Protein AF-A0A450VPV3-F1 (afdb_monomer)

Radius of gyration: 14.76 Å; Cα contacts (8 Å, |Δi|>4): 125; chains: 1; bounding box: 33×34×39 Å

pLDDT: mean 89.48, std 6.71, range [58.41, 97.38]

Organism: NCBI:txid2126340

Foldseek 3Di:
DDWDWDADPVRDIDIKDKDPFDWDWDADPVRDIFAIDTDMDIGDDDAADPVRHDDDDDDPVRCLRSQWDADPVVRDIDHHPDRDDD

Structure (mmCIF, N/CA/C/O backbone):
data_AF-A0A450VPV3-F1
#
_entry.id   AF-A0A450VPV3-F1
#
loop_
_atom_site.group_PDB
_atom_site.id
_atom_site.type_symbol
_atom_site.label_atom_id
_atom_site.label_alt_id
_atom_site.label_comp_id
_atom_site.label_asym_id
_atom_site.label_entity_id
_atom_site.label_seq_id
_atom_site.pdbx_PDB_ins_code
_atom_site.Cartn_x
_atom_site.Cartn_y
_atom_site.Cartn_z
_atom_site.occupancy
_atom_site.B_iso_or_equiv
_atom_site.auth_seq_id
_atom_site.auth_comp_id
_atom_site.auth_asym_id
_atom_site.auth_atom_id
_atom_site.pdbx_PDB_model_num
ATOM 1 N N . MET A 1 1 ? -16.663 6.879 2.705 1.00 84.31 1 MET A N 1
ATOM 2 C CA . MET A 1 1 ? -15.729 7.371 3.723 1.00 84.31 1 MET A CA 1
ATOM 3 C C . MET A 1 1 ? -16.289 6.911 5.040 1.00 84.31 1 MET A C 1
ATOM 5 O O . MET A 1 1 ? -17.451 7.202 5.311 1.00 84.31 1 MET A O 1
ATOM 9 N N . GLU A 1 2 ? -15.539 6.078 5.735 1.00 95.75 2 GLU A N 1
ATOM 10 C CA . GLU A 1 2 ? -15.977 5.363 6.929 1.00 95.75 2 GLU A CA 1
ATOM 11 C C . GLU A 1 2 ? -14.825 5.362 7.929 1.00 95.75 2 GLU A C 1
ATOM 13 O O . GLU A 1 2 ? -13.695 5.066 7.547 1.00 95.75 2 GLU A O 1
ATOM 18 N N . ASP A 1 3 ? -15.109 5.689 9.187 1.00 97.06 3 ASP A N 1
ATOM 19 C CA . ASP A 1 3 ? -14.122 5.582 10.256 1.00 97.06 3 ASP A CA 1
ATOM 20 C C . ASP A 1 3 ? -14.052 4.131 10.732 1.00 97.06 3 ASP A C 1
ATOM 22 O O . ASP A 1 3 ? -15.063 3.537 11.113 1.00 97.06 3 ASP A O 1
ATOM 26 N N . VAL A 1 4 ? -12.848 3.568 10.745 1.00 97.00 4 VAL A N 1
ATOM 27 C CA . VAL A 1 4 ? -12.585 2.188 11.157 1.00 97.00 4 VAL A CA 1
ATOM 28 C C . VAL A 1 4 ? -11.492 2.142 12.220 1.00 97.00 4 VAL A C 1
ATOM 30 O O . VAL A 1 4 ? -10.572 2.960 12.229 1.00 97.00 4 VAL A O 1
ATOM 33 N N . VAL A 1 5 ? -11.579 1.171 13.130 1.00 97.06 5 VAL A N 1
ATOM 34 C CA . VAL A 1 5 ? -10.518 0.902 14.110 1.00 97.06 5 VAL A CA 1
ATOM 35 C C . VAL A 1 5 ? -9.548 -0.106 13.510 1.00 97.06 5 VAL A C 1
ATOM 37 O O . VAL A 1 5 ? -9.963 -1.174 13.063 1.00 97.06 5 VAL A O 1
ATOM 40 N N . VAL A 1 6 ? -8.261 0.225 13.523 1.00 93.88 6 VAL A N 1
ATOM 41 C CA . VAL A 1 6 ? -7.184 -0.644 13.039 1.00 93.88 6 VAL A CA 1
ATOM 42 C C . VAL A 1 6 ? -6.161 -0.909 14.130 1.00 93.88 6 VAL A C 1
ATOM 44 O O . VAL A 1 6 ? -5.970 -0.085 15.025 1.00 93.88 6 VAL A O 1
ATOM 47 N N . GLU A 1 7 ? -5.506 -2.062 14.047 1.00 94.38 7 GLU A N 1
ATOM 48 C CA . GLU A 1 7 ? -4.438 -2.481 14.953 1.00 94.38 7 GLU A CA 1
ATOM 49 C C . GLU A 1 7 ? -3.077 -2.322 14.261 1.00 94.38 7 GLU A C 1
ATOM 51 O O . GLU A 1 7 ? -2.901 -2.717 13.106 1.00 94.38 7 GLU A O 1
ATOM 56 N N . LEU A 1 8 ? -2.126 -1.704 14.957 1.00 89.62 8 LEU A N 1
ATOM 57 C CA . LEU A 1 8 ? -0.746 -1.540 14.513 1.00 89.62 8 LEU A CA 1
ATOM 58 C C . LEU A 1 8 ? 0.091 -2.773 14.877 1.00 89.62 8 LEU A C 1
ATOM 60 O O . LEU A 1 8 ? -0.294 -3.592 15.705 1.00 89.62 8 LEU A O 1
ATOM 64 N N . ALA A 1 9 ? 1.285 -2.889 14.293 1.00 88.81 9 ALA A N 1
ATOM 65 C CA . ALA A 1 9 ? 2.180 -4.024 14.543 1.00 88.81 9 ALA A CA 1
ATOM 66 C C . ALA A 1 9 ? 2.637 -4.155 16.012 1.00 88.81 9 ALA A C 1
ATOM 68 O O . ALA A 1 9 ? 3.060 -5.233 16.424 1.00 88.81 9 ALA A O 1
ATOM 69 N N . ASP A 1 10 ? 2.561 -3.078 16.799 1.00 91.88 10 ASP A N 1
ATOM 70 C CA . ASP A 1 10 ? 2.843 -3.076 18.239 1.00 91.88 10 ASP A CA 1
ATOM 71 C C . ASP A 1 10 ? 1.621 -3.456 19.105 1.00 91.88 10 ASP A C 1
ATOM 73 O O . ASP A 1 10 ? 1.707 -3.434 20.334 1.00 91.88 10 ASP A O 1
ATOM 77 N N . GLY A 1 11 ? 0.492 -3.811 18.479 1.00 95.19 11 GLY A N 1
ATOM 78 C CA . GLY A 1 11 ? -0.767 -4.169 19.134 1.00 95.19 11 GLY A CA 1
ATOM 79 C C . GLY A 1 11 ? -1.595 -2.974 19.616 1.00 95.19 11 GLY A C 1
ATOM 80 O O . GLY A 1 11 ? -2.665 -3.162 20.195 1.00 95.19 11 GLY A O 1
ATOM 81 N N . SER A 1 12 ? -1.129 -1.737 19.412 1.00 94.19 12 SER A N 1
ATOM 82 C CA . SER A 1 12 ? -1.934 -0.548 19.694 1.00 94.19 12 SER A CA 1
ATOM 83 C C . SER A 1 12 ? -3.019 -0.352 18.634 1.00 94.19 12 SER A C 1
ATOM 85 O O . SER A 1 12 ? -2.893 -0.813 17.500 1.00 94.19 12 SER A O 1
ATOM 87 N N . THR A 1 13 ? -4.102 0.342 18.991 1.00 95.75 13 THR A N 1
ATOM 88 C CA . THR A 1 13 ? -5.200 0.633 18.059 1.00 95.75 13 THR A CA 1
ATOM 89 C C . THR A 1 13 ? -5.284 2.116 17.728 1.00 95.75 13 THR A C 1
ATOM 91 O O . THR A 1 13 ? -4.938 2.975 18.543 1.00 95.75 13 THR A O 1
ATOM 94 N N . LYS A 1 14 ? -5.758 2.421 16.518 1.00 94.94 14 LYS A N 1
ATOM 95 C CA . LYS A 1 14 ? -6.025 3.783 16.043 1.00 94.94 14 LYS A CA 1
ATOM 96 C C . LYS A 1 14 ? -7.304 3.830 15.215 1.00 94.94 14 LYS A C 1
ATOM 98 O O . LYS A 1 14 ? -7.671 2.844 14.579 1.00 94.94 14 LYS A O 1
ATOM 103 N N . THR A 1 15 ? -7.945 4.994 15.191 1.00 96.62 15 THR A N 1
ATOM 104 C CA . THR A 1 15 ? -8.986 5.305 14.205 1.00 96.62 15 THR A CA 1
ATOM 105 C C . THR A 1 15 ? -8.324 5.699 12.889 1.00 96.62 15 THR A C 1
ATOM 107 O O . THR A 1 15 ? -7.342 6.443 12.884 1.00 96.62 15 THR A O 1
ATOM 110 N N . ALA A 1 16 ? -8.860 5.195 11.787 1.00 95.88 16 ALA A N 1
ATOM 111 C CA . ALA A 1 16 ? -8.423 5.487 10.434 1.00 95.88 16 ALA A CA 1
ATOM 112 C C . ALA A 1 16 ? -9.638 5.726 9.534 1.00 95.88 16 ALA A C 1
ATOM 114 O O . ALA A 1 16 ? -10.726 5.221 9.801 1.00 95.88 16 ALA A O 1
ATOM 115 N N . GLU A 1 17 ? -9.437 6.470 8.453 1.00 97.38 17 GLU A N 1
ATOM 116 C CA . GLU A 1 17 ? -10.477 6.780 7.479 1.00 97.38 17 GLU A CA 1
ATOM 117 C C . GLU A 1 17 ? -10.343 5.863 6.258 1.00 97.38 17 GLU A C 1
ATOM 119 O O . GLU A 1 17 ? -9.343 5.889 5.533 1.00 97.38 17 GLU A O 1
ATOM 124 N N . LEU A 1 18 ? -11.363 5.043 6.015 1.00 96.50 18 LEU A N 1
ATOM 125 C CA . LEU A 1 18 ? -11.457 4.171 4.853 1.00 96.50 18 LEU A CA 1
ATOM 126 C C . LEU A 1 18 ? -12.177 4.881 3.698 1.00 96.50 18 LEU A C 1
ATOM 128 O O . LEU A 1 18 ? -13.350 5.267 3.781 1.00 96.50 18 LEU A O 1
ATOM 132 N N . CYS A 1 19 ? -11.481 4.998 2.571 1.00 96.00 19 CYS A N 1
ATOM 133 C CA . CYS A 1 19 ? -11.989 5.559 1.327 1.00 96.00 19 CYS A CA 1
ATOM 134 C C . CYS A 1 19 ? -12.102 4.484 0.242 1.00 96.00 1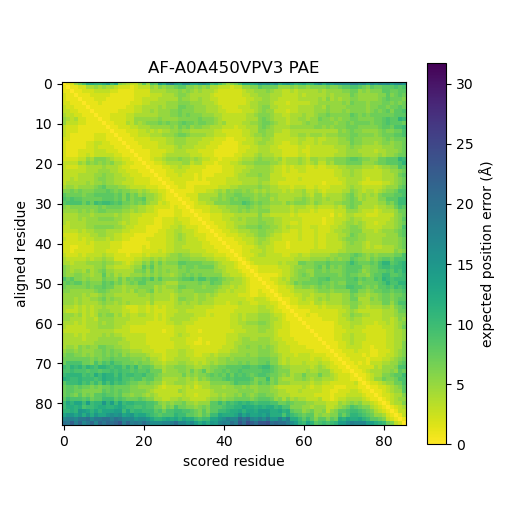9 CYS A C 1
ATOM 136 O O . CYS A 1 19 ? -11.096 3.938 -0.212 1.00 96.00 19 CYS A O 1
ATOM 138 N N . ALA A 1 20 ? -13.324 4.233 -0.233 1.00 94.06 20 ALA A N 1
ATOM 139 C CA . ALA A 1 20 ? 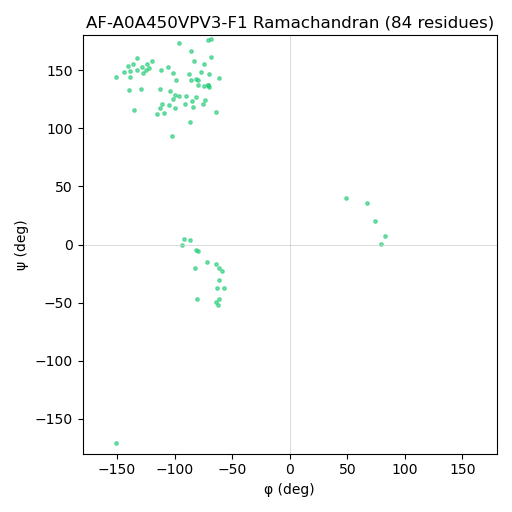-13.603 3.296 -1.315 1.00 94.06 20 ALA A CA 1
ATOM 140 C C . ALA A 1 20 ? -14.861 3.705 -2.112 1.00 94.06 20 ALA A C 1
ATOM 142 O O . ALA A 1 20 ? -15.826 4.185 -1.508 1.00 94.06 20 ALA A O 1
ATOM 143 N N . PRO A 1 21 ? -14.890 3.497 -3.445 1.00 94.19 21 PRO A N 1
ATOM 144 C CA . PRO A 1 21 ? -13.748 3.157 -4.300 1.00 94.19 21 PRO A CA 1
ATOM 145 C C . PRO A 1 21 ? -12.861 4.386 -4.588 1.00 94.19 21 PRO A C 1
ATOM 147 O O . PRO A 1 21 ? -13.359 5.503 -4.724 1.00 94.19 21 PRO A O 1
ATOM 150 N N . VAL A 1 22 ? -11.551 4.181 -4.756 1.00 94.06 22 VAL A N 1
ATOM 151 C CA . VAL A 1 22 ? -10.583 5.213 -5.175 1.00 94.06 22 VAL A CA 1
ATOM 152 C C . VAL A 1 22 ? -9.798 4.785 -6.417 1.00 94.06 22 VAL A C 1
ATOM 154 O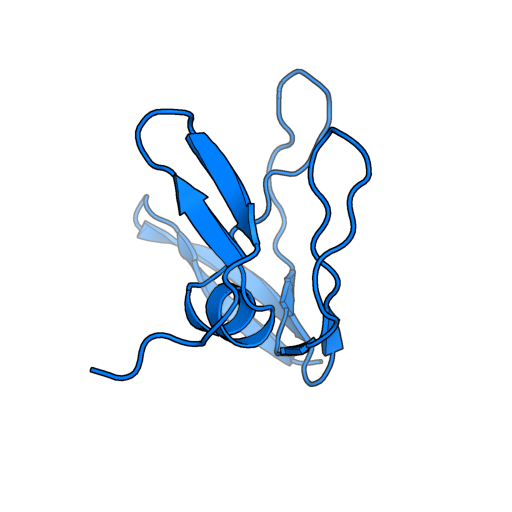 O . VAL A 1 22 ? -9.536 3.600 -6.627 1.00 94.06 22 VAL A O 1
ATOM 157 N N . GLN A 1 23 ? -9.383 5.754 -7.244 1.00 95.12 23 GLN A N 1
ATOM 158 C CA . GLN A 1 23 ? -8.396 5.505 -8.302 1.00 95.12 23 GLN A CA 1
ATOM 159 C C . GLN A 1 23 ? -6.977 5.602 -7.743 1.00 95.12 23 GLN A C 1
ATOM 161 O O . GLN A 1 23 ? -6.538 6.684 -7.357 1.00 95.12 23 GLN A O 1
ATOM 166 N N . LEU A 1 24 ? -6.227 4.503 -7.815 1.00 92.88 24 LEU A N 1
ATOM 167 C CA . LEU A 1 24 ? -4.811 4.454 -7.466 1.00 92.88 24 LEU A CA 1
ATOM 168 C C . LEU A 1 24 ? -3.933 4.541 -8.723 1.00 92.88 24 LEU A C 1
ATOM 170 O O . LEU A 1 24 ? -4.229 3.960 -9.773 1.00 92.88 24 LEU A O 1
ATOM 174 N N . ARG A 1 25 ? -2.812 5.260 -8.609 1.00 93.81 25 ARG A N 1
ATOM 175 C CA . ARG A 1 25 ? -1.710 5.234 -9.576 1.00 93.81 25 ARG A CA 1
ATOM 176 C C . ARG A 1 25 ? -0.389 5.156 -8.820 1.00 93.81 25 ARG A C 1
ATOM 178 O O . ARG A 1 25 ? -0.022 6.106 -8.141 1.00 93.81 25 ARG A O 1
ATOM 185 N N . ILE A 1 26 ? 0.331 4.055 -9.000 1.00 91.50 26 ILE A N 1
ATOM 186 C CA . ILE A 1 26 ? 1.667 3.857 -8.430 1.00 91.50 26 ILE A CA 1
ATOM 187 C C . ILE A 1 26 ? 2.702 4.471 -9.378 1.00 91.50 26 ILE A C 1
ATOM 189 O O . ILE A 1 26 ? 2.552 4.377 -10.604 1.00 91.50 26 ILE A O 1
ATOM 193 N N . SER A 1 27 ? 3.733 5.099 -8.813 1.00 89.56 27 SER A N 1
ATOM 194 C CA . SER A 1 27 ? 4.910 5.575 -9.546 1.00 89.56 27 SER A CA 1
ATOM 195 C C . SER A 1 27 ? 6.180 5.147 -8.814 1.00 89.56 27 SER A C 1
ATOM 197 O O . SER A 1 27 ? 6.143 5.007 -7.595 1.00 89.56 27 SER A O 1
ATOM 199 N N . ASP A 1 28 ? 7.270 4.929 -9.545 1.00 85.38 28 ASP A N 1
ATOM 200 C CA . ASP A 1 28 ? 8.604 4.737 -8.960 1.00 85.38 28 ASP A CA 1
ATOM 201 C C . ASP A 1 28 ? 9.407 6.053 -8.940 1.00 85.38 28 ASP A C 1
ATOM 203 O O . ASP A 1 28 ? 8.981 7.069 -9.501 1.00 85.38 28 ASP A O 1
ATOM 207 N N . ASP A 1 29 ? 10.584 6.033 -8.311 1.00 82.38 29 ASP A N 1
ATOM 208 C CA . ASP A 1 29 ? 11.452 7.209 -8.137 1.00 82.38 29 ASP A CA 1
ATOM 209 C C . ASP A 1 29 ? 11.986 7.788 -9.457 1.00 82.38 29 ASP A C 1
ATOM 211 O O . ASP A 1 29 ? 12.418 8.939 -9.507 1.00 82.38 29 ASP A O 1
ATOM 215 N N . SER A 1 30 ? 11.929 7.021 -10.554 1.00 83.88 30 SER A N 1
ATOM 216 C CA . SER A 1 30 ? 12.289 7.508 -11.891 1.00 83.88 30 SER A CA 1
ATOM 217 C C . SER A 1 30 ? 11.154 8.287 -12.571 1.00 83.88 30 SER A C 1
ATOM 219 O O . SER A 1 30 ? 11.329 8.829 -13.663 1.00 83.88 30 SER A O 1
ATOM 221 N N . GLY A 1 31 ? 9.979 8.353 -11.935 1.00 85.81 31 GLY A N 1
ATOM 222 C CA . GLY A 1 31 ? 8.778 8.988 -12.470 1.00 85.81 31 GLY A CA 1
ATOM 223 C C . GLY A 1 31 ? 7.979 8.099 -13.425 1.00 85.81 31 GLY A C 1
ATOM 224 O O . GLY A 1 31 ? 7.009 8.573 -14.030 1.00 85.81 31 GLY A O 1
ATOM 225 N N . ASN A 1 32 ? 8.339 6.821 -13.567 1.00 87.69 32 ASN A N 1
ATOM 226 C CA . ASN A 1 32 ? 7.560 5.868 -14.347 1.00 87.69 32 ASN A CA 1
ATOM 227 C C . ASN A 1 32 ? 6.235 5.555 -13.630 1.00 87.69 32 ASN A C 1
ATOM 229 O O . ASN A 1 32 ? 6.188 5.375 -12.416 1.00 87.69 32 ASN A O 1
ATOM 233 N N . ARG A 1 33 ? 5.134 5.530 -14.393 1.00 92.50 33 ARG A N 1
ATOM 234 C CA . ARG A 1 33 ? 3.757 5.437 -13.883 1.00 92.50 33 ARG A CA 1
ATOM 235 C C . ARG A 1 33 ? 3.115 4.125 -14.315 1.00 92.50 33 ARG A C 1
ATOM 237 O O . ARG A 1 33 ? 2.762 3.967 -15.484 1.00 92.50 33 ARG A O 1
ATOM 244 N N . PHE A 1 34 ? 2.847 3.243 -13.360 1.00 92.00 34 PHE A N 1
ATOM 245 C CA . PHE A 1 34 ? 2.217 1.939 -13.602 1.00 92.00 34 PHE A CA 1
ATOM 246 C C . PHE A 1 34 ? 0.735 2.062 -13.969 1.00 92.00 34 PHE A C 1
ATOM 248 O O . PHE A 1 34 ? 0.182 3.161 -14.000 1.00 92.00 34 PHE A O 1
ATOM 255 N N . ARG A 1 35 ? 0.053 0.959 -14.289 1.00 91.81 35 ARG A N 1
ATOM 256 C CA . ARG A 1 35 ? -1.368 1.002 -14.676 1.00 91.81 35 ARG A CA 1
ATOM 257 C C . ARG A 1 35 ? -2.240 1.563 -13.536 1.00 91.81 35 ARG A C 1
ATOM 259 O O . ARG A 1 35 ? -2.002 1.304 -12.364 1.00 91.81 35 ARG A O 1
ATOM 266 N N . LYS A 1 36 ? -3.266 2.344 -13.897 1.00 94.62 36 LYS A N 1
ATOM 267 C CA . LYS A 1 36 ? -4.305 2.836 -12.969 1.00 94.62 36 LYS A CA 1
ATOM 268 C C . LYS A 1 36 ? -5.225 1.687 -12.545 1.00 94.62 36 LYS A C 1
ATOM 270 O O . LYS A 1 36 ? -5.663 0.937 -13.418 1.00 94.62 36 LYS A O 1
ATOM 275 N N . THR A 1 37 ? -5.578 1.612 -11.267 1.00 92.38 37 THR A N 1
ATOM 276 C CA . THR A 1 37 ? -6.484 0.589 -10.715 1.00 92.38 37 THR A CA 1
ATOM 277 C C . THR A 1 37 ? -7.547 1.220 -9.819 1.00 92.38 37 THR A C 1
ATOM 279 O O . THR A 1 37 ? -7.402 2.366 -9.388 1.00 92.38 37 THR A O 1
ATOM 282 N N . SER A 1 38 ? -8.645 0.497 -9.588 1.00 93.50 38 SER A N 1
ATOM 283 C CA . SER A 1 38 ? -9.657 0.860 -8.592 1.00 93.50 38 SER A CA 1
ATOM 284 C C . SER A 1 38 ? -9.415 0.022 -7.345 1.00 93.50 38 SER A C 1
ATOM 286 O O . SER A 1 38 ? -9.300 -1.194 -7.456 1.00 93.50 38 SER A O 1
ATOM 288 N N . THR A 1 39 ? -9.336 0.659 -6.184 1.00 93.50 39 THR A N 1
ATOM 289 C CA . THR A 1 39 ? -9.045 0.006 -4.899 1.00 93.50 39 THR A CA 1
ATOM 290 C C . THR A 1 39 ? -9.707 0.780 -3.758 1.00 93.50 39 THR A C 1
ATOM 292 O O . THR A 1 39 ? -10.484 1.704 -3.995 1.00 93.50 39 THR A O 1
ATOM 295 N N . GLU A 1 40 ? -9.379 0.408 -2.532 1.00 94.00 40 GLU A N 1
ATOM 296 C CA . GLU A 1 40 ? -9.632 1.142 -1.298 1.00 94.00 40 GLU A CA 1
ATOM 297 C C . GLU A 1 40 ? -8.318 1.767 -0.798 1.00 94.00 40 GLU A C 1
ATOM 299 O O . GLU A 1 40 ? -7.232 1.260 -1.104 1.00 94.00 40 GLU A O 1
ATOM 304 N N . ALA A 1 41 ? -8.412 2.869 -0.057 1.00 94.25 41 ALA A N 1
ATOM 305 C CA . ALA A 1 41 ? -7.291 3.504 0.630 1.00 94.25 41 ALA A CA 1
ATOM 306 C C . ALA A 1 41 ? -7.657 3.755 2.093 1.00 94.25 41 ALA A C 1
ATOM 308 O O . ALA A 1 41 ? -8.738 4.269 2.380 1.00 94.25 41 ALA A O 1
ATOM 309 N N . LEU A 1 42 ? -6.743 3.403 2.993 1.00 94.62 42 LEU A N 1
ATOM 310 C CA . LEU A 1 42 ? -6.860 3.647 4.423 1.00 94.62 42 LEU A CA 1
ATOM 311 C C . LEU A 1 42 ? -5.927 4.800 4.806 1.00 94.62 42 LEU A C 1
ATOM 313 O O . LEU A 1 42 ? -4.715 4.698 4.613 1.00 94.62 42 LEU A O 1
ATOM 317 N N . PHE A 1 43 ? -6.486 5.878 5.346 1.00 93.62 43 PHE A N 1
ATOM 318 C CA . PHE A 1 43 ? -5.733 7.028 5.839 1.00 93.62 43 PHE A CA 1
ATOM 319 C C . PHE A 1 43 ? -5.633 6.963 7.361 1.00 93.62 43 PHE A C 1
ATOM 321 O O . PHE A 1 43 ? -6.640 6.864 8.056 1.00 93.62 43 PHE A O 1
ATOM 328 N N . ILE A 1 44 ? -4.408 7.009 7.877 1.00 92.06 44 ILE A N 1
ATOM 329 C CA . ILE A 1 44 ? -4.108 6.927 9.305 1.00 92.06 44 ILE A CA 1
ATOM 330 C C . ILE A 1 44 ? -3.013 7.932 9.651 1.00 92.06 44 ILE A C 1
ATOM 332 O O . ILE A 1 44 ? -2.076 8.126 8.875 1.00 92.06 44 ILE A O 1
ATOM 336 N N . ASP A 1 45 ? -3.103 8.536 10.833 1.00 89.69 45 ASP A N 1
ATOM 337 C CA . ASP A 1 45 ? -2.040 9.392 11.350 1.00 89.69 45 ASP A CA 1
ATOM 338 C C . ASP A 1 45 ? -0.761 8.578 11.588 1.00 89.69 45 ASP A C 1
ATOM 340 O O . ASP A 1 45 ? -0.696 7.713 12.477 1.00 89.69 45 ASP A O 1
ATOM 344 N N . MET A 1 46 ? 0.279 8.891 10.815 1.00 85.75 46 MET A N 1
ATOM 345 C CA . MET A 1 46 ? 1.590 8.250 10.883 1.00 85.75 46 MET A CA 1
ATOM 346 C C . MET A 1 46 ? 2.716 9.283 11.006 1.00 85.75 46 MET A C 1
ATOM 348 O O . MET A 1 46 ? 2.587 10.420 10.552 1.00 85.75 46 MET A O 1
ATOM 352 N N . ALA A 1 47 ? 3.831 8.880 11.615 1.00 88.00 47 ALA A N 1
ATOM 353 C CA . ALA A 1 47 ? 5.050 9.678 11.576 1.00 88.00 47 ALA A CA 1
ATOM 354 C C . ALA A 1 47 ? 5.636 9.664 10.155 1.00 88.00 47 ALA A C 1
ATOM 356 O O . ALA A 1 47 ? 5.522 8.669 9.439 1.00 88.00 47 ALA A O 1
ATOM 357 N N . VAL A 1 48 ? 6.253 10.774 9.763 1.00 91.50 48 VAL A N 1
ATOM 358 C CA . VAL A 1 48 ? 7.020 10.873 8.517 1.00 91.50 48 VAL A CA 1
ATOM 359 C C . VAL A 1 48 ? 8.442 10.343 8.710 1.00 91.50 48 VAL A C 1
ATOM 361 O O . VAL A 1 48 ? 8.944 10.315 9.836 1.00 91.50 48 VAL A O 1
ATOM 364 N N . ASP A 1 49 ? 9.088 9.944 7.614 1.00 89.44 49 ASP A N 1
ATOM 365 C CA . ASP A 1 49 ? 10.508 9.580 7.589 1.00 89.44 49 ASP A CA 1
ATOM 366 C C . ASP A 1 49 ? 11.427 10.802 7.832 1.00 89.44 49 ASP A C 1
ATOM 368 O O . ASP A 1 49 ? 10.976 11.948 7.939 1.00 89.44 49 ASP A O 1
ATOM 372 N N . GLU A 1 50 ? 12.745 10.580 7.899 1.00 91.81 50 GLU A N 1
ATOM 373 C CA . GLU A 1 50 ? 13.747 11.652 8.068 1.00 91.81 50 GLU A CA 1
ATOM 374 C C . GLU A 1 50 ? 13.709 12.704 6.943 1.00 91.81 50 GLU A C 1
ATOM 376 O O . GLU A 1 50 ? 14.140 13.842 7.133 1.00 91.81 50 GLU A O 1
ATOM 381 N N . ALA A 1 51 ? 13.176 12.339 5.774 1.00 91.25 51 ALA A N 1
ATOM 382 C CA . ALA A 1 51 ? 12.987 13.219 4.628 1.00 91.25 51 ALA A CA 1
ATOM 383 C C . ALA A 1 51 ? 11.601 13.901 4.616 1.00 91.25 51 ALA A C 1
ATOM 385 O O . ALA A 1 51 ? 11.275 14.608 3.659 1.00 91.25 51 ALA A O 1
ATOM 386 N N . GLY A 1 52 ? 10.785 13.718 5.660 1.00 92.62 52 GLY A N 1
ATOM 387 C CA . GLY A 1 52 ? 9.455 14.310 5.783 1.00 92.62 52 GLY A CA 1
ATOM 388 C C . GLY A 1 52 ? 8.389 13.659 4.895 1.00 92.62 52 GLY A C 1
ATOM 389 O O . GLY A 1 52 ? 7.369 14.288 4.610 1.00 92.62 52 GLY A O 1
ATOM 390 N N . ARG A 1 53 ? 8.612 12.427 4.427 1.00 88.38 53 ARG A N 1
ATOM 391 C CA . ARG A 1 53 ? 7.701 11.683 3.549 1.00 88.38 53 ARG A CA 1
ATOM 392 C C . ARG A 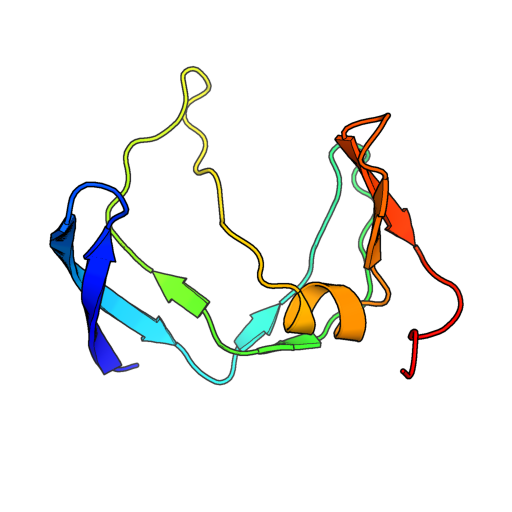1 53 ? 6.913 10.643 4.333 1.00 88.38 53 ARG A C 1
ATOM 394 O O . ARG A 1 53 ? 7.401 10.048 5.287 1.00 88.38 53 ARG A O 1
ATOM 401 N N . TYR A 1 54 ? 5.689 10.398 3.883 1.00 88.06 54 TYR A N 1
ATOM 402 C CA . TYR A 1 54 ? 4.912 9.247 4.326 1.00 88.06 54 TYR A CA 1
ATOM 403 C C . TYR A 1 54 ? 5.363 7.990 3.585 1.00 88.06 54 TYR A C 1
ATOM 405 O O . TYR A 1 54 ? 5.608 8.040 2.378 1.00 88.06 54 TYR A O 1
ATOM 413 N N . GLU A 1 55 ? 5.409 6.867 4.294 1.00 86.06 55 GLU A N 1
ATOM 414 C CA . GLU A 1 55 ? 5.703 5.551 3.723 1.00 86.06 55 GLU A CA 1
ATOM 415 C C . GLU A 1 55 ? 4.399 4.750 3.568 1.00 86.06 55 GLU A C 1
ATOM 417 O O . GLU A 1 55 ? 3.942 4.112 4.519 1.00 86.06 55 GLU A O 1
ATOM 422 N N . PRO A 1 56 ? 3.735 4.795 2.397 1.00 88.00 56 PRO A N 1
ATOM 423 C CA . PRO A 1 56 ? 2.483 4.081 2.208 1.00 88.00 56 PRO A CA 1
ATOM 424 C C . PRO A 1 56 ? 2.718 2.571 2.135 1.00 88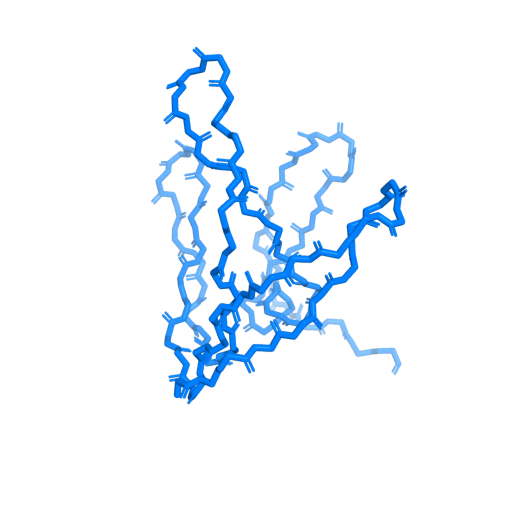.00 56 PRO A C 1
ATOM 426 O O . PRO A 1 56 ? 3.589 2.089 1.410 1.00 88.00 56 PRO A O 1
ATOM 429 N N . LEU A 1 57 ? 1.856 1.809 2.804 1.00 88.88 57 LEU A N 1
ATOM 430 C CA . LEU A 1 57 ? 1.766 0.368 2.602 1.00 88.88 57 LEU A CA 1
ATOM 431 C C . LEU A 1 57 ? 0.850 0.081 1.411 1.00 88.88 57 LEU A C 1
ATOM 433 O O . LEU A 1 57 ? -0.311 0.487 1.390 1.00 88.88 57 LEU A O 1
ATOM 437 N N . VAL A 1 58 ? 1.366 -0.643 0.418 1.00 89.00 58 VAL A N 1
ATOM 438 C CA . VAL A 1 58 ? 0.588 -1.074 -0.750 1.00 89.00 58 VAL A CA 1
ATOM 439 C C . VAL A 1 58 ? 0.409 -2.585 -0.693 1.00 89.00 58 VAL A C 1
ATOM 441 O O . VAL A 1 58 ? 1.380 -3.338 -0.690 1.00 89.00 58 VAL A O 1
ATOM 444 N N . GLY A 1 59 ? -0.845 -3.034 -0.656 1.00 88.31 59 GLY A N 1
ATOM 445 C CA . GLY A 1 59 ? -1.170 -4.458 -0.674 1.00 88.31 59 GLY A CA 1
ATOM 446 C C . GLY A 1 59 ? -0.842 -5.134 -2.011 1.00 88.31 59 GLY A C 1
ATOM 447 O O . GLY A 1 59 ? -0.740 -4.488 -3.057 1.00 88.31 59 GLY A O 1
ATOM 448 N N . PHE A 1 60 ? -0.750 -6.466 -1.995 1.00 87.69 60 PHE A N 1
ATOM 449 C CA . PHE A 1 60 ? -0.450 -7.258 -3.194 1.00 87.69 60 PHE A CA 1
ATOM 450 C C . PHE A 1 6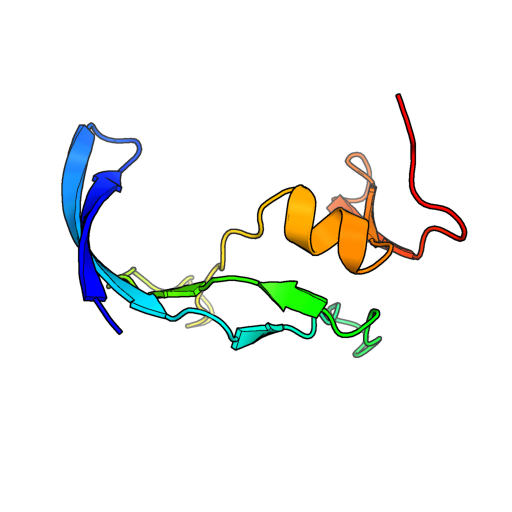0 ? -1.521 -7.153 -4.287 1.00 87.69 60 PHE A C 1
ATOM 452 O O . PHE A 1 60 ? -1.170 -7.079 -5.459 1.00 87.69 60 PHE A O 1
ATOM 459 N N . ILE A 1 61 ? -2.809 -7.087 -3.927 1.00 88.44 61 ILE A N 1
ATOM 460 C CA . ILE A 1 61 ? -3.904 -7.014 -4.911 1.00 88.44 61 ILE A CA 1
ATOM 461 C C . ILE A 1 61 ? -3.811 -5.729 -5.762 1.00 88.44 61 ILE A C 1
ATOM 463 O O . ILE A 1 61 ? -3.789 -5.839 -6.990 1.00 88.44 61 ILE A O 1
ATOM 467 N N . PRO A 1 62 ? -3.694 -4.515 -5.178 1.00 90.56 62 PRO A N 1
ATOM 468 C CA . PRO A 1 62 ? -3.472 -3.302 -5.965 1.00 90.56 62 PRO A CA 1
ATOM 469 C C . PRO A 1 62 ? -2.220 -3.347 -6.853 1.00 90.56 62 PRO A C 1
ATOM 471 O O . PRO A 1 62 ? -2.268 -2.844 -7.977 1.00 90.56 62 PRO A O 1
ATOM 474 N N . LEU A 1 63 ? -1.121 -3.956 -6.381 1.00 90.62 63 LEU A N 1
ATOM 475 C CA . LEU A 1 63 ? 0.105 -4.140 -7.171 1.00 90.62 63 LEU A CA 1
ATOM 476 C C . LEU A 1 63 ? -0.137 -5.048 -8.381 1.00 90.62 63 LEU A C 1
ATOM 478 O O . LEU A 1 63 ? 0.179 -4.678 -9.513 1.00 90.62 63 LEU A O 1
ATOM 482 N N . GLU A 1 64 ? -0.760 -6.203 -8.161 1.00 89.06 64 GLU A N 1
ATOM 483 C CA . GLU A 1 64 ? -1.067 -7.184 -9.199 1.00 89.06 64 GLU A CA 1
ATOM 484 C C . GLU A 1 64 ? -1.998 -6.601 -10.271 1.00 89.06 64 GLU A C 1
ATOM 486 O O . GLU A 1 64 ? -1.708 -6.679 -11.467 1.00 89.06 64 GLU A O 1
ATOM 491 N N . GLN A 1 65 ? -3.074 -5.924 -9.858 1.00 89.50 65 GLN A N 1
ATOM 492 C CA . GLN A 1 65 ? -3.998 -5.245 -10.771 1.00 89.50 65 GLN A CA 1
ATOM 493 C C . GLN A 1 65 ? -3.309 -4.136 -11.583 1.00 89.50 65 GLN A C 1
ATOM 495 O O . GLN A 1 65 ? -3.699 -3.855 -12.725 1.00 89.50 65 GLN A O 1
ATOM 500 N N . ALA A 1 66 ? -2.278 -3.507 -11.010 1.00 91.31 66 ALA A N 1
ATOM 501 C CA . ALA A 1 66 ? -1.460 -2.506 -11.684 1.00 91.31 66 ALA A CA 1
ATOM 502 C C . ALA A 1 66 ? -0.399 -3.136 -12.613 1.00 91.31 66 ALA A C 1
ATOM 504 O O . ALA A 1 66 ? 0.260 -2.416 -13.371 1.00 91.31 66 ALA A O 1
ATOM 505 N N . GLY A 1 67 ? -0.262 -4.468 -12.608 1.00 90.81 67 GLY A N 1
ATOM 506 C CA . GLY A 1 67 ? 0.770 -5.200 -13.339 1.00 90.81 67 GLY A CA 1
ATOM 507 C C . GLY A 1 67 ? 2.165 -4.921 -12.787 1.00 90.81 67 GLY A C 1
ATOM 508 O O . GLY A 1 67 ? 3.111 -4.783 -13.558 1.00 90.81 67 GLY A O 1
ATOM 509 N N . VAL A 1 68 ? 2.285 -4.759 -11.473 1.00 91.19 68 VAL A N 1
ATOM 510 C CA . VAL A 1 68 ? 3.536 -4.428 -10.790 1.00 91.19 68 VAL A CA 1
ATOM 511 C C . VAL A 1 68 ? 3.962 -5.604 -9.931 1.00 91.19 68 VAL A C 1
ATOM 513 O O . VAL A 1 68 ? 3.161 -6.160 -9.185 1.00 91.19 68 VAL A O 1
ATOM 516 N N . ALA A 1 69 ? 5.238 -5.957 -10.014 1.00 88.00 69 ALA A N 1
ATOM 517 C CA . ALA A 1 69 ? 5.874 -6.890 -9.099 1.00 88.00 69 ALA A CA 1
ATOM 518 C C . ALA A 1 69 ? 7.036 -6.209 -8.372 1.00 88.00 69 ALA A C 1
ATOM 520 O O . ALA A 1 69 ? 7.590 -5.212 -8.841 1.00 88.00 69 ALA A O 1
ATOM 521 N N . ILE A 1 70 ? 7.388 -6.768 -7.218 1.00 86.94 70 ILE A N 1
ATOM 522 C CA . ILE A 1 70 ? 8.534 -6.344 -6.419 1.00 86.94 70 ILE A CA 1
ATOM 523 C C . ILE A 1 70 ? 9.704 -7.261 -6.770 1.00 86.94 70 ILE A C 1
ATOM 525 O O . ILE A 1 70 ? 9.572 -8.484 -6.730 1.00 86.94 70 ILE A O 1
ATOM 529 N N . ASP A 1 71 ? 10.845 -6.674 -7.113 1.00 86.62 71 ASP A N 1
ATOM 530 C CA . ASP A 1 71 ? 12.131 -7.362 -7.141 1.00 86.62 71 ASP A CA 1
ATOM 531 C C . ASP A 1 71 ? 12.726 -7.288 -5.725 1.00 86.62 71 ASP A C 1
ATOM 533 O O . ASP A 1 71 ? 13.178 -6.216 -5.314 1.00 86.62 71 ASP A O 1
ATOM 537 N N . PRO A 1 72 ? 12.712 -8.383 -4.942 1.00 83.38 72 PRO A N 1
ATOM 538 C CA . PRO A 1 72 ? 13.146 -8.348 -3.549 1.00 83.38 72 PRO A CA 1
ATOM 539 C C . PRO A 1 72 ? 14.664 -8.193 -3.399 1.00 83.38 72 PRO A C 1
ATOM 541 O O . PRO A 1 72 ? 15.125 -7.894 -2.302 1.00 83.38 72 PRO A O 1
ATOM 544 N N . ARG A 1 73 ? 15.448 -8.415 -4.466 1.00 88.38 73 ARG A N 1
ATOM 545 C CA . ARG A 1 73 ? 16.912 -8.270 -4.424 1.00 88.38 73 ARG A CA 1
ATOM 546 C C . ARG A 1 73 ? 17.318 -6.812 -4.556 1.00 88.38 73 ARG A C 1
ATOM 548 O O . ARG A 1 73 ? 18.131 -6.331 -3.781 1.00 88.38 73 ARG A O 1
ATOM 555 N N . GLU A 1 74 ? 16.712 -6.131 -5.521 1.00 86.12 74 GLU A N 1
ATOM 556 C CA . GLU A 1 74 ? 16.992 -4.727 -5.836 1.00 86.12 74 GLU A CA 1
ATOM 557 C C . GLU A 1 74 ? 16.039 -3.758 -5.116 1.00 86.12 74 GLU A C 1
ATOM 559 O O . GLU A 1 74 ? 16.128 -2.552 -5.317 1.00 86.12 74 GLU A O 1
ATOM 564 N N . GLN A 1 75 ? 15.090 -4.280 -4.325 1.00 83.94 75 GLN A N 1
ATOM 565 C CA . GLN A 1 75 ? 14.048 -3.519 -3.621 1.00 83.94 75 GLN A CA 1
ATOM 566 C C . GLN A 1 75 ? 13.312 -2.511 -4.521 1.00 83.94 75 GLN A C 1
ATOM 568 O O . GLN A 1 75 ? 12.996 -1.397 -4.113 1.00 83.94 75 GLN A O 1
ATOM 573 N N . ARG A 1 76 ? 13.019 -2.910 -5.764 1.00 85.00 76 ARG A N 1
ATOM 574 C CA . ARG A 1 76 ? 12.396 -2.042 -6.776 1.00 85.00 76 ARG A CA 1
ATOM 575 C C . ARG A 1 76 ? 11.113 -2.629 -7.337 1.00 85.00 76 ARG A C 1
ATOM 577 O O . ARG A 1 76 ? 10.933 -3.846 -7.400 1.00 85.00 76 ARG A O 1
ATOM 584 N N . LEU A 1 77 ? 10.255 -1.745 -7.830 1.00 88.38 77 LEU A N 1
ATOM 585 C CA . LEU A 1 77 ? 9.085 -2.118 -8.613 1.00 88.38 77 LEU A CA 1
ATOM 586 C C . LEU A 1 77 ? 9.485 -2.372 -10.069 1.00 88.38 77 LEU A C 1
ATOM 588 O O . LEU A 1 77 ? 10.312 -1.656 -10.632 1.00 88.38 77 LEU A O 1
ATOM 592 N N . PHE A 1 78 ? 8.873 -3.367 -10.705 1.00 88.00 78 PHE A N 1
ATOM 593 C CA . PHE A 1 78 ? 8.995 -3.564 -12.14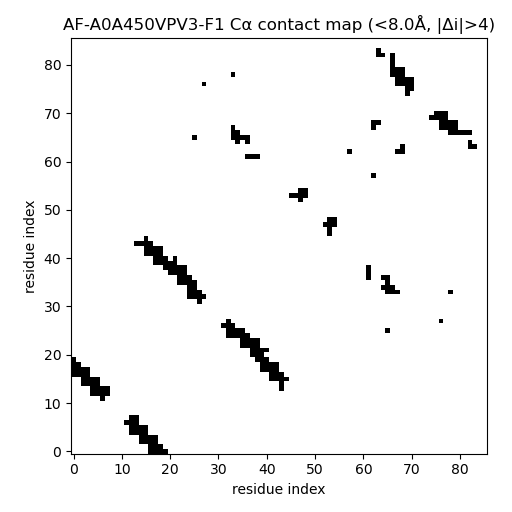5 1.00 88.00 78 PHE A CA 1
ATOM 594 C C . PHE A 1 78 ? 7.660 -3.955 -12.772 1.00 88.00 78 PHE A C 1
ATOM 596 O O . PHE A 1 78 ? 6.811 -4.606 -12.159 1.00 88.00 78 PHE A O 1
ATOM 603 N N . GLN A 1 79 ? 7.478 -3.546 -14.027 1.00 89.94 79 GLN A N 1
ATOM 604 C CA . GLN A 1 79 ? 6.277 -3.850 -14.792 1.00 89.94 79 GLN A CA 1
ATOM 605 C C . GLN A 1 79 ? 6.282 -5.322 -15.217 1.00 89.94 79 GLN A C 1
ATOM 607 O O . GLN A 1 79 ? 7.182 -5.781 -15.927 1.00 89.94 79 GLN A O 1
ATOM 612 N N . THR A 1 80 ? 5.227 -6.047 -14.866 1.00 88.31 80 THR A N 1
ATOM 613 C CA . THR A 1 80 ? 4.945 -7.370 -15.414 1.00 88.31 80 THR A CA 1
ATOM 614 C C . THR A 1 80 ? 4.130 -7.233 -16.699 1.00 88.31 80 THR A C 1
ATOM 616 O O . THR A 1 80 ? 3.319 -6.319 -16.876 1.00 88.31 80 THR A O 1
ATOM 619 N N . LYS A 1 81 ? 4.359 -8.149 -17.646 1.00 83.38 81 LYS A N 1
ATOM 620 C CA . LYS A 1 81 ? 3.579 -8.213 -18.896 1.00 83.38 81 LYS A CA 1
ATOM 621 C C . LYS A 1 81 ? 2.251 -8.946 -18.721 1.00 83.38 81 LYS A C 1
ATOM 623 O O . LYS A 1 81 ? 1.379 -8.845 -19.580 1.00 83.38 81 LYS A O 1
ATOM 628 N N . ARG A 1 82 ? 2.142 -9.756 -17.670 1.00 79.00 82 ARG A N 1
ATOM 629 C CA . ARG A 1 82 ? 1.018 -10.647 -17.389 1.00 79.00 82 ARG A CA 1
ATOM 630 C C . ARG A 1 82 ? 0.800 -10.690 -15.885 1.00 79.00 82 ARG A C 1
ATOM 632 O O . ARG A 1 82 ? 1.757 -10.568 -15.123 1.00 79.00 82 ARG A O 1
ATOM 639 N N . VAL A 1 83 ? -0.456 -10.863 -15.505 1.00 74.62 83 VAL A N 1
ATOM 640 C CA . VAL A 1 83 ? -0.845 -11.179 -14.134 1.00 74.62 83 VAL A CA 1
ATOM 641 C C . VAL A 1 83 ? -0.503 -12.644 -13.873 1.00 74.62 83 VAL A C 1
ATOM 643 O O . VAL A 1 83 ? -0.718 -13.484 -14.751 1.00 74.62 83 VAL A O 1
ATOM 646 N N . ASP A 1 84 ? 0.076 -12.924 -12.710 1.00 70.56 84 ASP A N 1
ATOM 647 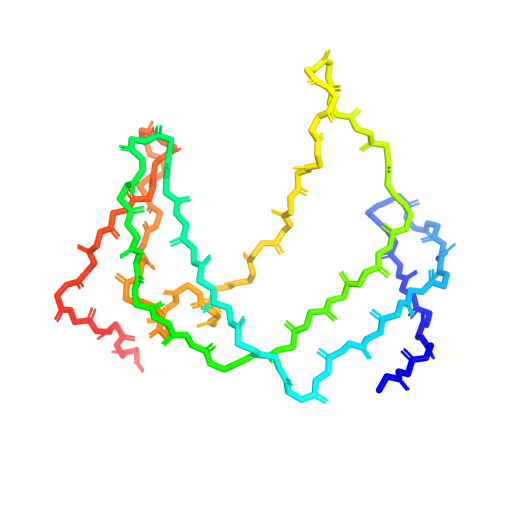C CA . ASP A 1 84 ? 0.303 -14.292 -12.249 1.00 70.56 84 ASP A CA 1
ATOM 648 C C . ASP A 1 84 ? -1.036 -14.862 -11.771 1.00 70.56 84 ASP A C 1
ATOM 650 O O . ASP A 1 84 ? -1.678 -14.286 -10.900 1.00 70.56 84 ASP A O 1
ATOM 654 N N . LEU A 1 85 ? -1.485 -15.959 -12.374 1.00 58.41 85 LEU A N 1
ATOM 655 C CA . LEU A 1 85 ? -2.651 -16.710 -11.914 1.00 58.41 85 LEU A CA 1
ATOM 656 C C . LEU A 1 85 ? -2.115 -18.013 -11.330 1.00 58.41 85 LEU A C 1
ATOM 658 O O . LEU A 1 85 ? -1.553 -18.819 -12.074 1.00 58.41 85 LEU A O 1
ATOM 662 N N . LYS A 1 86 ? -2.252 -18.187 -10.015 1.00 59.41 86 LYS A N 1
ATOM 663 C CA . LYS A 1 86 ? -1.971 -19.461 -9.345 1.00 59.41 86 LYS A CA 1
ATOM 664 C C . LYS A 1 86 ? -3.145 -20.418 -9.468 1.00 59.41 86 LYS A C 1
ATOM 666 O O . LYS A 1 86 ? -4.295 -19.951 -9.312 1.00 59.41 86 LYS A O 1
#

Solvent-accessible surface area (backbone atoms only — not comparable to full-atom values): 5601 Å² total; per-residue (Å²): 112,46,84,41,82,44,73,46,99,87,71,49,72,46,74,28,43,38,36,64,85,36,84,46,70,56,66,52,98,88,69,52,70,52,46,72,37,80,44,70,48,78,49,61,96,70,80,56,50,98,85,70,42,78,81,83,87,78,59,68,66,67,33,44,72,23,27,41,44,76,41,83,86,78,73,38,80,44,82,46,95,62,74,88,80,131

Nearest PDB structures (foldseek):
  6fhm-assembly1_B  TM=5.264E-01  e=5.307E+00  Escherichia coli K-12
  4x2y-assembly2_B  TM=3.163E-01  e=7.146E+00  Murine norovirus 1

Sequence (86 aa):
MEDVVVELADGSTKTAELCAPVQLRISDDSGNRFRKTSTEALFIDMAVDEAGRYEPLVGFIPLEQAGVAIDPREQRLFQTKRVDLK

Mean predicted aligned error: 4.62 Å

Secondary structure (DSSP, 8-state):
-EEEEEE-TTS-EEEEEEEEEEEE--B-TT--B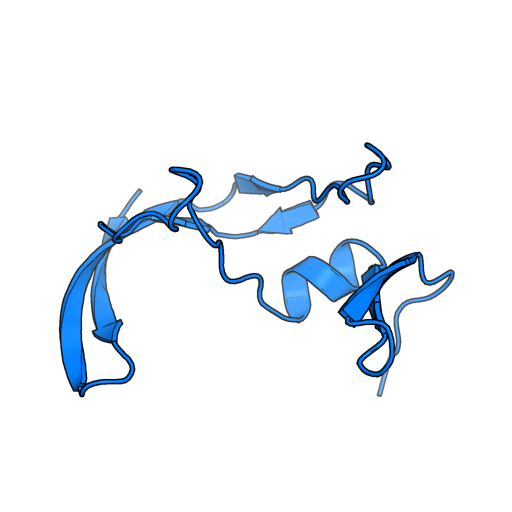---EEEEEEE------TTS-------HHHHHHTTEEEETTTTEEEE-SS----